Protein AF-A0AAJ2UKD0-F1 (afdb_monomer)

Structure (mmCIF, N/CA/C/O backbone):
data_AF-A0AAJ2UKD0-F1
#
_entry.id   AF-A0AAJ2UKD0-F1
#
loop_
_atom_site.group_PDB
_atom_site.id
_atom_site.type_symbol
_atom_site.label_atom_id
_atom_site.label_alt_id
_atom_site.label_comp_id
_atom_site.label_asym_id
_atom_site.label_entity_id
_atom_site.label_seq_id
_atom_site.pdbx_PDB_ins_code
_atom_site.Cartn_x
_atom_site.Cartn_y
_atom_site.Cartn_z
_atom_site.occupancy
_atom_site.B_iso_or_equiv
_atom_site.auth_seq_id
_atom_site.auth_comp_id
_atom_site.auth_asym_id
_atom_site.auth_atom_id
_atom_site.pdbx_PDB_model_num
ATOM 1 N N . MET A 1 1 ? 6.454 22.906 15.363 1.00 78.38 1 MET A N 1
ATOM 2 C CA . MET A 1 1 ? 5.521 21.773 15.190 1.00 78.38 1 MET A CA 1
ATOM 3 C C . MET A 1 1 ? 6.065 20.616 16.005 1.00 78.38 1 MET A C 1
ATOM 5 O O . MET A 1 1 ? 7.242 20.314 15.854 1.00 78.38 1 MET A O 1
ATOM 9 N N . SER A 1 2 ? 5.272 20.046 16.910 1.00 93.75 2 SER A N 1
ATOM 10 C CA . SER A 1 2 ? 5.617 18.805 17.612 1.00 93.75 2 SER A CA 1
ATOM 11 C C . SER A 1 2 ? 5.160 17.598 16.782 1.00 93.75 2 SER A C 1
ATOM 13 O O . SER A 1 2 ? 4.136 17.707 16.104 1.00 93.75 2 SER A O 1
ATOM 15 N N . PRO A 1 3 ? 5.885 16.466 16.803 1.00 95.56 3 PRO A N 1
ATOM 16 C CA . PRO A 1 3 ? 5.429 15.234 16.164 1.00 95.56 3 PRO A CA 1
ATOM 17 C C . PRO A 1 3 ? 4.088 14.756 16.739 1.00 95.56 3 PRO A C 1
ATOM 19 O O . PRO A 1 3 ? 3.854 14.891 17.940 1.00 95.56 3 PRO A O 1
ATOM 22 N N . HIS A 1 4 ? 3.243 14.172 15.887 1.00 95.06 4 HIS A N 1
ATOM 23 C CA . HIS A 1 4 ? 1.986 13.511 16.257 1.00 95.06 4 HIS A CA 1
ATOM 24 C C . HIS A 1 4 ? 2.033 12.063 15.768 1.00 95.06 4 HIS A C 1
ATOM 26 O O . HIS A 1 4 ? 2.317 11.825 14.593 1.00 95.06 4 HIS A O 1
ATOM 32 N N . VAL A 1 5 ? 1.826 11.102 16.669 1.00 96.31 5 VAL A N 1
ATOM 33 C CA . VAL A 1 5 ? 1.862 9.672 16.333 1.00 96.31 5 VAL A CA 1
ATOM 34 C C . VAL A 1 5 ? 0.479 9.256 15.849 1.00 96.31 5 VAL A C 1
ATOM 36 O O . VAL A 1 5 ? -0.495 9.432 16.570 1.00 96.31 5 VAL A O 1
ATOM 39 N N . LEU A 1 6 ? 0.410 8.695 14.642 1.00 97.19 6 LEU A N 1
ATOM 40 C CA . LEU A 1 6 ? -0.840 8.220 14.051 1.00 97.19 6 LEU A CA 1
ATOM 41 C C . LEU A 1 6 ? -1.170 6.784 14.495 1.00 97.19 6 LEU A C 1
ATOM 43 O O . LEU A 1 6 ? -0.247 6.009 14.776 1.00 97.19 6 LEU A O 1
ATOM 47 N N . PRO A 1 7 ? -2.459 6.395 14.494 1.00 97.50 7 PRO A N 1
ATOM 48 C CA . PRO A 1 7 ? -2.865 5.004 14.654 1.00 97.50 7 PRO A CA 1
ATOM 49 C C . PRO A 1 7 ? -2.208 4.082 13.621 1.00 97.50 7 PRO A C 1
ATOM 51 O O . PRO A 1 7 ? -1.981 4.455 12.471 1.00 97.50 7 PRO A O 1
ATOM 54 N N . VAL A 1 8 ? -1.919 2.844 14.025 1.00 97.12 8 VAL A N 1
ATOM 55 C CA . VAL A 1 8 ? -1.313 1.829 13.143 1.00 97.12 8 VAL A CA 1
ATOM 56 C C . VAL A 1 8 ? -2.337 0.856 12.561 1.00 97.12 8 VAL A C 1
ATOM 58 O O . VAL A 1 8 ? -1.983 0.061 11.694 1.00 97.12 8 VAL A O 1
ATOM 61 N N . ASN A 1 9 ? -3.592 0.920 13.002 1.00 98.06 9 ASN A N 1
ATOM 62 C CA . ASN A 1 9 ? -4.713 0.144 12.479 1.00 98.06 9 ASN A CA 1
ATOM 63 C C . ASN A 1 9 ? -5.703 1.087 11.793 1.00 98.06 9 ASN A C 1
ATOM 65 O O . ASN A 1 9 ? -5.858 2.236 12.198 1.00 98.06 9 ASN A O 1
ATOM 69 N N . GLY A 1 10 ? -6.387 0.588 10.771 1.00 98.00 10 GLY A N 1
ATOM 70 C CA . GLY A 1 10 ? -7.383 1.354 10.038 1.00 98.00 10 GLY A CA 1
ATOM 71 C C . GLY A 1 10 ? -8.257 0.480 9.158 1.00 98.00 10 GLY A C 1
ATOM 72 O O . GLY A 1 10 ? -8.262 -0.752 9.257 1.00 98.00 10 GLY A O 1
ATOM 73 N N . ARG A 1 11 ? -9.007 1.121 8.264 1.00 98.75 11 ARG A N 1
ATOM 74 C CA . ARG A 1 11 ? -9.872 0.436 7.295 1.00 98.75 11 ARG A CA 1
ATOM 75 C C . ARG A 1 11 ? -9.615 0.934 5.886 1.00 98.75 11 ARG A C 1
ATOM 77 O O . ARG A 1 11 ? -9.442 2.126 5.668 1.00 98.75 11 ARG A O 1
ATOM 84 N N . VAL A 1 12 ? -9.641 0.034 4.906 1.00 98.75 12 VAL A N 1
ATOM 85 C CA . VAL A 1 12 ? -9.583 0.431 3.490 1.00 98.75 12 VAL A CA 1
ATOM 86 C C . VAL A 1 12 ? -10.805 1.294 3.162 1.00 98.75 12 VAL A C 1
ATOM 88 O O . VAL A 1 12 ? -11.927 0.796 3.161 1.00 98.75 12 VAL A O 1
ATOM 91 N N . TRP A 1 13 ? -10.597 2.573 2.867 1.00 98.81 13 TRP A N 1
ATOM 92 C CA . TRP A 1 13 ? -11.648 3.517 2.486 1.00 98.81 13 TRP A CA 1
ATOM 93 C C . TRP A 1 13 ? -11.986 3.406 0.994 1.00 98.81 13 TRP A C 1
ATOM 95 O O . TRP A 1 13 ? -13.147 3.295 0.609 1.00 98.81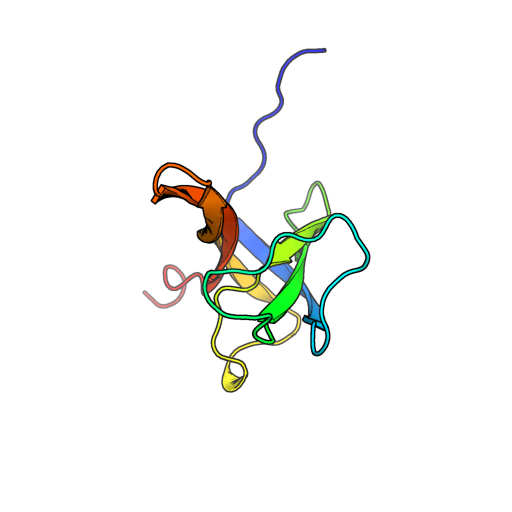 13 TRP A O 1
ATOM 105 N N . SER A 1 14 ? -10.959 3.357 0.145 1.00 98.81 14 SER A N 1
ATOM 106 C CA . SER A 1 14 ? -11.069 3.075 -1.291 1.00 98.81 14 SER A CA 1
ATOM 107 C C . SER A 1 14 ? -9.756 2.489 -1.802 1.00 98.81 14 SER A C 1
ATOM 109 O O . SER A 1 14 ? -8.725 2.594 -1.136 1.00 98.81 14 SER A O 1
ATOM 111 N N . TRP A 1 15 ? -9.776 1.848 -2.968 1.00 98.69 15 TRP A N 1
A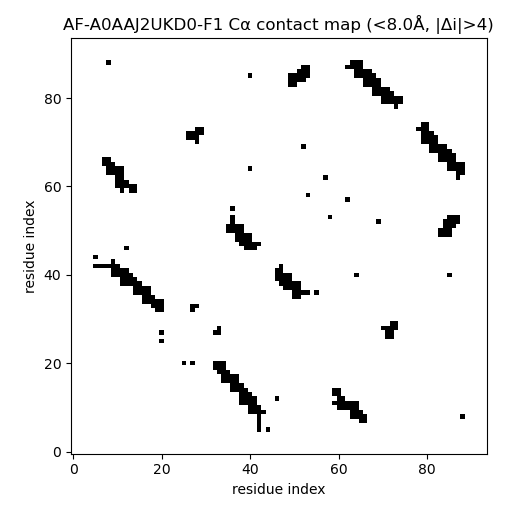TOM 112 C CA . TRP A 1 15 ? -8.595 1.211 -3.540 1.00 98.69 15 TRP A CA 1
ATOM 113 C C . TRP A 1 15 ? -8.659 1.125 -5.063 1.00 98.69 15 TRP A C 1
ATOM 115 O O . TRP A 1 15 ? -9.726 1.190 -5.673 1.00 98.69 15 TRP A O 1
ATOM 125 N N . THR A 1 16 ? -7.492 0.949 -5.673 1.00 98.25 16 THR A N 1
ATOM 126 C CA . THR A 1 16 ? -7.337 0.677 -7.100 1.00 98.25 16 THR A CA 1
ATOM 127 C C . THR A 1 16 ? -6.119 -0.214 -7.356 1.00 98.25 16 THR A C 1
ATOM 129 O O . THR A 1 16 ? -5.340 -0.531 -6.452 1.00 98.25 16 THR A O 1
ATOM 132 N N . LEU A 1 17 ? -5.958 -0.638 -8.606 1.00 97.56 17 LEU A N 1
ATOM 133 C CA . LEU A 1 17 ? -4.762 -1.302 -9.104 1.00 97.56 17 LEU A CA 1
ATOM 134 C C . LEU A 1 17 ? -3.916 -0.283 -9.875 1.00 97.56 17 LEU A C 1
ATOM 136 O O . LEU A 1 17 ? -4.349 0.230 -10.907 1.00 97.56 17 LEU A O 1
ATOM 140 N N . GLN A 1 18 ? -2.685 -0.043 -9.429 1.00 96.38 18 GLN A N 1
ATOM 141 C CA . GLN A 1 18 ? -1.686 0.654 -10.233 1.00 96.38 18 GLN A CA 1
ATOM 142 C C . GLN A 1 18 ? -1.200 -0.310 -11.323 1.00 96.38 18 GLN A C 1
ATOM 144 O O . GLN A 1 18 ? -0.238 -1.044 -11.126 1.00 96.38 18 GLN A O 1
ATOM 149 N N . ALA A 1 19 ? -1.918 -0.365 -12.446 1.00 95.81 19 ALA A N 1
ATOM 150 C CA . ALA A 1 19 ? -1.666 -1.328 -13.524 1.00 95.81 19 ALA A CA 1
ATOM 151 C C . ALA A 1 19 ? -0.506 -0.937 -14.459 1.00 95.81 19 ALA A C 1
ATOM 153 O O . ALA A 1 19 ? -0.040 -1.756 -15.248 1.00 95.81 19 ALA A O 1
ATOM 154 N N . PHE A 1 20 ? -0.068 0.317 -14.392 1.00 93.94 20 PHE A N 1
ATOM 155 C CA . PHE A 1 20 ? 0.995 0.890 -15.213 1.00 93.94 20 PHE A CA 1
ATOM 156 C C . PHE A 1 20 ? 1.970 1.671 -14.325 1.00 93.94 20 PHE A C 1
ATOM 158 O O . PHE A 1 20 ? 1.572 2.125 -13.250 1.00 93.94 20 PHE A O 1
ATOM 165 N N . PRO A 1 21 ? 3.236 1.859 -14.731 1.00 91.69 21 PRO A N 1
ATOM 166 C CA . PRO A 1 21 ? 4.204 2.587 -13.921 1.00 91.69 21 PRO A CA 1
ATOM 167 C C . PRO A 1 21 ? 3.734 4.020 -13.628 1.00 91.69 21 PRO A C 1
ATOM 169 O O . PRO A 1 21 ? 3.220 4.691 -14.529 1.00 91.69 21 PRO A O 1
ATOM 172 N N . PRO A 1 22 ? 3.928 4.519 -12.393 1.00 91.31 22 PRO A N 1
ATOM 173 C CA . PRO A 1 22 ? 3.780 5.934 -12.104 1.00 91.31 22 PRO A CA 1
ATOM 174 C C . PRO A 1 22 ? 4.663 6.799 -13.008 1.00 91.31 22 PRO A C 1
ATOM 176 O O . PRO A 1 22 ? 5.655 6.353 -13.589 1.00 91.31 22 PRO A O 1
ATOM 179 N N . LYS A 1 23 ? 4.291 8.073 -13.099 1.00 90.69 23 LYS A N 1
ATOM 180 C CA . LYS A 1 23 ? 5.037 9.073 -13.863 1.00 90.69 23 LYS A CA 1
ATOM 181 C C . LYS A 1 23 ? 6.445 9.239 -13.263 1.00 90.69 23 LYS A C 1
ATOM 183 O O . LYS A 1 23 ? 6.589 9.116 -12.045 1.00 90.69 23 LYS A O 1
ATOM 188 N N . PRO A 1 24 ? 7.464 9.577 -14.069 1.00 88.12 24 PRO A N 1
ATOM 189 C CA . PRO A 1 24 ? 8.769 9.956 -13.544 1.00 88.12 24 PRO A CA 1
ATOM 190 C C . PRO A 1 24 ? 8.673 11.098 -12.511 1.00 88.12 24 PRO A C 1
ATOM 192 O O . PRO A 1 24 ? 7.876 12.017 -12.720 1.00 88.12 24 PRO A O 1
ATOM 195 N N . PRO A 1 25 ? 9.481 11.082 -11.433 1.00 87.19 25 PRO A N 1
ATOM 196 C CA . PRO A 1 25 ? 10.517 10.095 -11.119 1.00 87.19 25 PRO A CA 1
ATOM 197 C C . PRO A 1 25 ? 9.963 8.873 -10.355 1.00 87.19 25 PRO A C 1
ATOM 199 O O . PRO A 1 25 ? 9.781 8.906 -9.142 1.00 87.19 25 PRO A O 1
ATOM 202 N N . TYR A 1 26 ? 9.755 7.757 -11.059 1.00 86.25 26 TYR A N 1
ATOM 203 C CA . TYR A 1 26 ? 9.397 6.464 -10.476 1.00 86.25 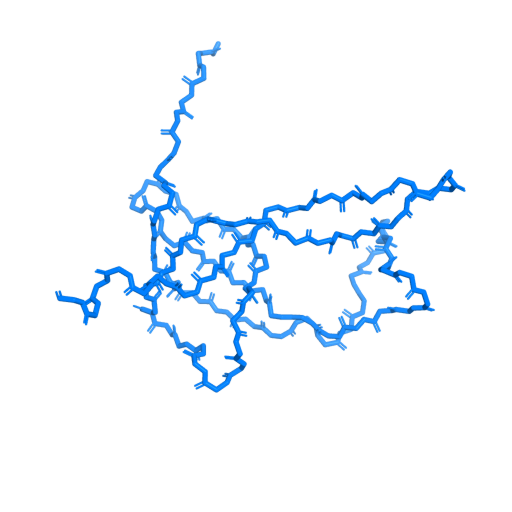26 TYR A CA 1
ATOM 204 C C . TYR A 1 26 ? 10.586 5.517 -10.590 1.00 86.25 26 TYR A C 1
ATOM 206 O O . TYR A 1 26 ? 11.072 5.264 -11.692 1.00 86.25 26 TYR A O 1
ATOM 214 N N . ARG A 1 27 ? 11.031 4.975 -9.455 1.00 89.25 27 ARG A N 1
ATOM 215 C CA . ARG A 1 27 ? 12.010 3.888 -9.418 1.00 89.25 27 ARG A CA 1
ATOM 216 C C . ARG A 1 27 ? 11.263 2.557 -9.363 1.00 89.25 27 ARG A C 1
ATOM 218 O O . ARG A 1 27 ? 10.608 2.288 -8.352 1.00 89.25 27 ARG A O 1
ATOM 225 N N . PRO A 1 28 ? 11.292 1.744 -10.433 1.00 84.12 28 PRO A N 1
ATOM 226 C CA . PRO A 1 28 ? 10.691 0.426 -10.379 1.00 84.12 28 PRO A CA 1
ATOM 227 C C . PRO A 1 28 ? 11.479 -0.472 -9.413 1.00 84.12 28 PRO A C 1
ATOM 229 O O . PRO A 1 28 ? 12.691 -0.306 -9.264 1.00 84.12 28 PRO A O 1
ATOM 232 N N . PRO A 1 29 ? 10.821 -1.466 -8.796 1.00 80.00 29 PRO A N 1
ATOM 233 C CA . PRO A 1 29 ? 11.523 -2.596 -8.207 1.00 80.00 29 PRO A CA 1
ATOM 234 C C . PRO A 1 29 ? 12.424 -3.272 -9.251 1.00 80.00 29 PRO A C 1
ATOM 236 O O . PRO A 1 29 ? 12.185 -3.153 -10.457 1.00 80.00 29 PRO A O 1
ATOM 239 N N . THR A 1 30 ? 13.427 -4.021 -8.795 1.00 76.31 30 THR A N 1
ATOM 240 C CA . THR A 1 30 ? 14.409 -4.694 -9.656 1.00 76.31 30 THR A CA 1
ATOM 241 C C . THR A 1 30 ? 13.743 -5.428 -10.830 1.00 76.31 30 THR A C 1
ATOM 243 O O . THR A 1 30 ? 12.861 -6.270 -10.642 1.00 76.31 30 THR A O 1
ATOM 246 N N . GLY A 1 31 ? 14.169 -5.105 -12.055 1.00 73.38 31 GLY A N 1
ATOM 247 C CA . GLY A 1 31 ? 13.701 -5.726 -13.297 1.00 73.38 31 GLY A CA 1
ATOM 248 C C . GLY A 1 31 ? 12.698 -4.885 -14.093 1.00 73.38 31 GLY A C 1
ATOM 249 O O . GLY A 1 31 ? 12.986 -4.554 -15.238 1.00 73.38 31 GLY A O 1
ATOM 250 N N . ALA A 1 32 ? 11.529 -4.554 -13.528 1.00 83.00 32 ALA A N 1
ATOM 251 C CA . ALA A 1 32 ? 10.479 -3.771 -14.198 1.00 83.00 32 ALA A CA 1
ATOM 252 C C . ALA A 1 32 ? 9.327 -3.403 -13.243 1.00 83.00 32 ALA A C 1
ATOM 254 O O . ALA A 1 32 ? 9.194 -3.957 -12.149 1.00 83.00 32 ALA A O 1
ATOM 255 N N . HIS A 1 33 ? 8.430 -2.520 -13.695 1.00 89.19 33 HIS A N 1
ATOM 256 C CA . HIS A 1 33 ? 7.155 -2.283 -13.019 1.00 89.19 33 HIS A CA 1
ATOM 257 C C . HIS A 1 33 ? 6.339 -3.579 -12.904 1.00 89.19 33 HIS A C 1
ATOM 259 O O . HIS A 1 33 ? 6.156 -4.306 -13.880 1.00 89.19 33 HIS A O 1
ATOM 265 N N . ARG A 1 34 ? 5.805 -3.828 -11.709 1.00 90.56 34 ARG A N 1
ATOM 266 C CA . ARG A 1 34 ? 4.815 -4.873 -11.443 1.00 90.56 34 ARG A CA 1
ATOM 267 C C . ARG A 1 34 ? 3.558 -4.203 -10.898 1.00 90.56 34 ARG A C 1
ATOM 269 O O . ARG A 1 34 ? 3.711 -3.377 -9.996 1.00 90.56 34 ARG A O 1
ATOM 276 N N . PRO A 1 35 ? 2.355 -4.547 -11.387 1.00 94.06 35 PRO A N 1
ATOM 277 C CA . PRO A 1 35 ? 1.130 -3.993 -10.840 1.00 94.06 35 PRO A CA 1
ATOM 278 C C . PRO A 1 35 ? 1.017 -4.240 -9.337 1.00 94.06 35 PRO A C 1
ATOM 280 O O . PRO A 1 35 ? 1.320 -5.330 -8.852 1.00 94.06 35 PRO A O 1
ATOM 283 N N . TYR A 1 36 ? 0.565 -3.230 -8.605 1.00 95.31 36 TYR A N 1
ATOM 284 C CA . TYR A 1 36 ? 0.337 -3.318 -7.167 1.00 95.31 36 TYR A CA 1
ATOM 285 C C . TYR A 1 36 ? -0.951 -2.599 -6.789 1.00 95.31 36 TYR A C 1
ATOM 287 O O . TYR A 1 36 ? -1.377 -1.650 -7.450 1.00 95.31 36 TYR A O 1
ATOM 295 N N . HIS A 1 37 ? -1.579 -3.054 -5.712 1.00 98.19 37 HIS A N 1
ATOM 296 C CA . HIS A 1 37 ? -2.751 -2.387 -5.170 1.00 98.19 37 HIS A CA 1
ATOM 297 C C . HIS A 1 37 ? -2.319 -1.184 -4.339 1.00 98.19 37 HIS A C 1
ATOM 299 O O . HIS A 1 37 ? -1.376 -1.261 -3.545 1.00 98.19 37 HIS A O 1
ATOM 305 N N . VAL A 1 38 ? -3.029 -0.081 -4.520 1.00 98.06 38 VAL A N 1
ATOM 306 C CA . VAL A 1 38 ? -2.904 1.132 -3.717 1.00 98.06 38 VAL A CA 1
ATOM 307 C C . VAL A 1 38 ? -4.285 1.467 -3.176 1.00 98.06 38 VAL A C 1
ATOM 309 O O . VAL A 1 38 ? -5.294 1.225 -3.842 1.00 98.06 38 VAL A O 1
ATOM 312 N N . GLY A 1 39 ? -4.346 1.976 -1.956 1.00 98.38 39 GLY A N 1
ATOM 313 C CA . GLY A 1 39 ? -5.601 2.371 -1.347 1.00 98.38 39 GLY A CA 1
ATOM 314 C C . GLY A 1 39 ? -5.430 3.511 -0.370 1.00 98.38 39 GLY A C 1
ATOM 315 O O . GLY A 1 39 ? -4.338 3.754 0.137 1.00 98.38 39 GLY A O 1
ATOM 316 N N . TYR A 1 40 ? -6.542 4.184 -0.115 1.00 98.81 40 TYR A N 1
ATOM 317 C CA . TYR A 1 40 ? -6.677 5.104 1.000 1.00 98.81 40 TYR A CA 1
ATOM 318 C C . TYR A 1 40 ? -7.112 4.295 2.216 1.00 98.81 40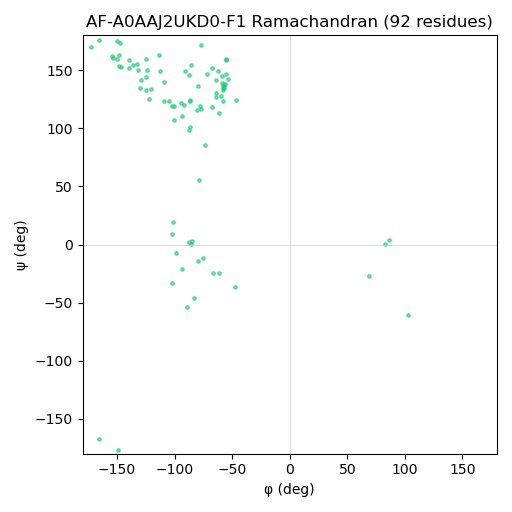 TYR A C 1
ATOM 320 O O . TYR A 1 40 ? -8.122 3.590 2.155 1.00 98.81 40 TYR A O 1
ATOM 328 N N . VAL A 1 41 ? -6.347 4.372 3.299 1.00 98.81 41 VAL A N 1
ATOM 329 C CA . VAL A 1 41 ? -6.676 3.761 4.587 1.00 98.81 41 VAL A CA 1
ATOM 330 C C . VAL A 1 41 ? -7.123 4.855 5.538 1.00 98.81 41 VAL A C 1
ATOM 332 O O . VAL A 1 41 ? -6.398 5.823 5.754 1.00 98.81 41 VAL A O 1
ATOM 335 N N . ASP A 1 42 ? -8.323 4.693 6.075 1.00 98.69 42 ASP A N 1
ATOM 336 C CA . ASP A 1 42 ? -8.878 5.552 7.108 1.00 98.69 42 ASP A CA 1
ATOM 337 C C . ASP A 1 42 ? -8.320 5.145 8.472 1.00 98.69 42 ASP A C 1
ATOM 339 O O . ASP A 1 42 ? -8.539 4.013 8.918 1.00 98.69 42 ASP A O 1
ATOM 343 N N . LEU A 1 43 ? -7.561 6.058 9.082 1.00 98.19 43 LEU A N 1
ATOM 344 C CA . LEU A 1 43 ? -7.011 5.955 10.437 1.00 98.19 43 LEU A CA 1
ATOM 345 C C . LEU A 1 43 ? -7.829 6.779 11.448 1.00 98.19 43 LEU A C 1
ATOM 347 O O . LEU A 1 43 ? -7.297 7.155 12.486 1.00 98.19 43 LEU A O 1
ATOM 351 N N . GLU A 1 44 ? -9.077 7.127 11.118 1.00 97.62 44 GLU A N 1
ATOM 352 C CA . GLU A 1 44 ? -10.017 7.969 11.882 1.00 97.62 44 GLU A CA 1
ATOM 353 C C . GLU A 1 44 ? -9.632 9.456 11.974 1.00 97.62 44 GLU A C 1
ATOM 355 O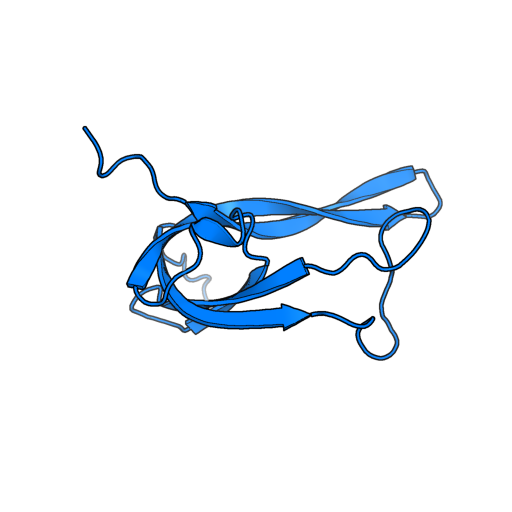 O . GLU A 1 44 ? -10.500 10.322 12.067 1.00 97.62 44 GLU A O 1
ATOM 360 N N . GLU A 1 45 ? -8.341 9.773 11.892 1.00 95.94 45 GLU A N 1
ATOM 361 C CA . GLU A 1 45 ? -7.826 11.146 11.904 1.00 95.94 45 GLU A CA 1
ATOM 362 C C . GLU A 1 45 ? -7.434 11.641 10.503 1.00 95.94 45 GLU A C 1
ATOM 364 O O . GLU A 1 45 ? -7.557 12.828 10.195 1.00 95.94 45 GLU A O 1
ATOM 369 N N . VAL A 1 46 ? -6.950 10.735 9.645 1.00 98.00 46 VAL A N 1
ATOM 370 C CA . VAL A 1 46 ? -6.473 11.022 8.284 1.00 98.00 46 VAL A CA 1
ATOM 371 C C . VAL A 1 46 ? -6.726 9.841 7.345 1.00 98.00 46 VAL A C 1
ATOM 373 O O . VAL A 1 46 ? -6.723 8.684 7.767 1.00 98.00 46 VAL A O 1
ATOM 376 N N . LEU A 1 47 ? -6.862 10.133 6.048 1.00 98.56 47 LEU A N 1
ATOM 377 C CA . LEU A 1 47 ? -6.777 9.126 4.990 1.00 98.56 47 LEU A CA 1
ATOM 378 C C . LEU A 1 47 ? -5.334 9.037 4.485 1.00 98.56 47 LEU A C 1
ATOM 380 O O . LEU A 1 47 ? -4.798 10.014 3.961 1.00 98.56 47 LEU A O 1
ATOM 384 N N . VAL A 1 48 ? -4.716 7.863 4.601 1.00 98.50 48 VAL A N 1
ATOM 385 C CA . VAL A 1 48 ? -3.351 7.613 4.115 1.00 98.50 48 VAL A CA 1
ATOM 386 C C . VAL A 1 48 ? -3.402 6.849 2.798 1.00 98.50 48 VAL A C 1
ATOM 388 O O . VAL A 1 48 ? -3.893 5.723 2.758 1.00 98.50 48 VAL A O 1
ATOM 391 N N . GLU A 1 49 ? -2.867 7.430 1.724 1.00 98.25 49 GLU A N 1
ATOM 392 C CA . GLU A 1 49 ? -2.637 6.708 0.468 1.00 98.25 49 GLU A CA 1
ATOM 393 C C . GLU A 1 49 ? -1.392 5.826 0.591 1.00 98.25 49 GLU A C 1
ATOM 395 O O . GLU A 1 49 ? -0.282 6.322 0.788 1.00 98.25 49 GLU A O 1
ATOM 400 N N . ALA A 1 50 ? -1.563 4.512 0.486 1.00 98.06 50 ALA A N 1
ATOM 401 C CA . ALA A 1 50 ? -0.494 3.547 0.705 1.00 98.06 50 ALA A CA 1
ATOM 402 C C . ALA A 1 50 ? -0.659 2.302 -0.169 1.00 98.06 50 ALA A C 1
ATOM 404 O O . ALA A 1 50 ? -1.747 1.990 -0.663 1.00 98.06 50 ALA A O 1
ATOM 405 N N . ARG A 1 51 ? 0.421 1.527 -0.318 1.00 97.75 51 ARG A N 1
ATOM 406 C CA . ARG A 1 51 ? 0.322 0.182 -0.898 1.00 97.75 51 ARG A CA 1
ATOM 407 C C . ARG A 1 51 ? -0.528 -0.722 -0.003 1.00 97.75 51 ARG A C 1
ATOM 409 O O . ARG A 1 51 ? -0.398 -0.695 1.219 1.00 97.75 51 ARG A O 1
ATOM 416 N N . LEU A 1 52 ? -1.332 -1.579 -0.626 1.00 98.62 52 LEU A N 1
ATOM 417 C CA . LEU A 1 52 ? -2.040 -2.657 0.061 1.00 98.62 52 LEU A CA 1
ATOM 418 C C . LEU A 1 52 ? -1.285 -3.971 -0.165 1.00 98.62 52 LEU A C 1
ATOM 420 O O . LEU A 1 52 ? -1.318 -4.544 -1.256 1.00 98.62 52 LEU A O 1
ATOM 424 N N . ALA A 1 53 ? -0.614 -4.458 0.878 1.00 97.81 53 ALA A N 1
ATOM 425 C CA . ALA A 1 53 ? 0.024 -5.771 0.943 1.00 97.81 53 ALA A CA 1
ATOM 426 C C . ALA A 1 53 ? -1.031 -6.856 1.227 1.00 97.81 53 ALA A C 1
ATOM 428 O O . ALA A 1 53 ? -0.969 -7.591 2.210 1.00 97.81 53 ALA A O 1
ATOM 429 N N . VAL A 1 54 ? -2.052 -6.896 0.374 1.00 97.44 54 VAL A N 1
ATOM 430 C CA . VAL A 1 54 ? -3.258 -7.707 0.534 1.00 97.44 54 VAL A CA 1
ATOM 431 C C . VAL A 1 54 ? -3.506 -8.472 -0.769 1.00 97.44 54 VAL A C 1
ATOM 433 O O . VAL A 1 54 ? -3.423 -7.873 -1.851 1.00 97.44 54 VAL A O 1
ATOM 436 N N . PRO A 1 55 ? -3.830 -9.776 -0.720 1.00 96.19 55 PRO A N 1
ATOM 437 C CA . PRO A 1 55 ? -4.259 -10.508 -1.905 1.00 96.19 55 PRO A CA 1
ATOM 438 C C . PRO A 1 55 ? -5.499 -9.863 -2.526 1.00 96.19 55 PRO A C 1
ATOM 440 O O . PRO A 1 55 ? -6.466 -9.564 -1.832 1.00 96.19 55 PRO A O 1
ATOM 443 N N . ARG A 1 56 ? -5.517 -9.691 -3.854 1.00 96.38 56 ARG A N 1
ATOM 444 C CA . ARG A 1 56 ? -6.631 -9.058 -4.590 1.00 96.38 56 ARG A CA 1
ATOM 445 C C . ARG A 1 56 ? -8.017 -9.591 -4.197 1.00 96.38 56 ARG A C 1
ATOM 447 O O . ARG A 1 56 ? -8.979 -8.827 -4.212 1.00 96.38 56 ARG A O 1
ATOM 454 N N . ALA A 1 57 ? -8.128 -10.887 -3.909 1.00 97.69 57 ALA A N 1
ATOM 455 C CA . ALA A 1 57 ? -9.383 -11.538 -3.532 1.00 97.69 57 ALA A CA 1
ATOM 456 C C . ALA A 1 57 ? -9.935 -11.065 -2.173 1.00 97.69 57 ALA A C 1
ATOM 458 O O . ALA A 1 57 ? -11.139 -11.130 -1.955 1.00 97.69 57 ALA A O 1
ATOM 459 N N . GLU A 1 58 ? -9.073 -10.565 -1.287 1.00 97.56 58 GLU A N 1
ATOM 460 C CA . GLU A 1 58 ? -9.433 -10.088 0.052 1.00 97.56 58 GLU A CA 1
ATOM 461 C C . GLU A 1 58 ? -9.706 -8.576 0.084 1.00 97.56 58 GLU A C 1
ATOM 463 O O . GLU A 1 58 ? -10.385 -8.092 0.991 1.00 97.56 58 GLU A O 1
ATOM 468 N N . ILE A 1 59 ? -9.203 -7.812 -0.898 1.00 98.12 59 ILE A N 1
ATOM 469 C CA . ILE A 1 59 ? -9.350 -6.352 -0.908 1.00 98.12 59 ILE A CA 1
ATOM 470 C C . ILE A 1 59 ? -10.815 -5.966 -1.116 1.00 98.12 59 ILE A C 1
ATOM 472 O O . ILE A 1 59 ? -11.414 -6.214 -2.164 1.00 98.12 59 ILE A O 1
ATOM 476 N N . ARG A 1 60 ? -11.364 -5.275 -0.120 1.00 98.44 60 ARG A N 1
ATOM 477 C CA . ARG A 1 60 ? -12.693 -4.666 -0.141 1.00 98.44 60 ARG A CA 1
ATOM 478 C C . ARG A 1 60 ? -12.689 -3.381 0.677 1.00 98.44 60 ARG A C 1
ATOM 480 O O . ARG A 1 60 ? -11.923 -3.256 1.631 1.00 98.44 60 ARG A O 1
ATOM 487 N N . ILE A 1 61 ? -13.580 -2.454 0.335 1.00 98.69 61 ILE A N 1
ATOM 488 C CA . ILE A 1 61 ? -13.852 -1.291 1.186 1.00 98.69 61 ILE A CA 1
ATOM 489 C C . ILE A 1 61 ? -14.317 -1.794 2.566 1.00 98.69 61 ILE A C 1
ATOM 491 O O . ILE A 1 61 ? -15.074 -2.763 2.672 1.00 98.69 61 ILE A O 1
ATOM 495 N N . GLY A 1 62 ? -13.796 -1.180 3.624 1.00 98.38 62 GLY A N 1
ATOM 496 C CA . GLY A 1 62 ? -14.021 -1.541 5.021 1.00 98.38 62 GLY A CA 1
ATOM 497 C C . GLY A 1 62 ? -13.150 -2.682 5.560 1.00 98.38 62 GLY A C 1
ATOM 498 O O . GLY A 1 62 ? -13.312 -3.032 6.733 1.00 98.38 62 GLY A O 1
ATOM 499 N N . LEU A 1 63 ? -12.253 -3.275 4.754 1.00 98.50 63 LEU A N 1
ATOM 500 C CA . LEU A 1 63 ? -11.306 -4.299 5.222 1.00 98.50 63 LEU A CA 1
ATOM 501 C C . LEU A 1 63 ? -10.432 -3.728 6.358 1.00 98.50 63 LEU A C 1
ATOM 503 O O . LEU A 1 63 ? -9.774 -2.711 6.121 1.00 98.50 63 LEU A O 1
ATOM 507 N N . PRO A 1 64 ? -10.404 -4.355 7.552 1.00 98.44 64 PRO A N 1
ATOM 508 C CA . PRO A 1 64 ? -9.464 -4.003 8.610 1.00 98.44 64 PRO A CA 1
ATOM 509 C C . PRO A 1 64 ? -8.031 -4.279 8.170 1.00 98.44 64 PRO A C 1
ATOM 511 O O . PRO A 1 64 ? -7.717 -5.363 7.670 1.00 98.44 64 PRO A O 1
ATOM 514 N N . VAL A 1 65 ? -7.164 -3.296 8.358 1.00 98.62 65 VAL A N 1
ATOM 515 C CA . VAL A 1 65 ? -5.759 -3.388 7.986 1.00 98.62 65 VAL A CA 1
ATOM 516 C C . VAL A 1 65 ? -4.868 -2.751 9.040 1.00 98.62 65 VAL A C 1
ATOM 518 O O . VAL A 1 65 ? -5.302 -1.898 9.811 1.00 98.62 65 VAL A O 1
ATOM 521 N N . ARG A 1 66 ? -3.600 -3.150 9.041 1.00 98.31 66 ARG A N 1
ATOM 522 C CA . ARG A 1 66 ? -2.567 -2.622 9.933 1.00 98.31 66 ARG A CA 1
ATOM 523 C C . ARG A 1 66 ? -1.304 -2.254 9.173 1.00 98.31 66 ARG A C 1
ATOM 525 O O . ARG A 1 66 ? -0.992 -2.875 8.151 1.00 98.31 66 ARG A O 1
ATOM 532 N N . LEU A 1 67 ? -0.591 -1.260 9.687 1.00 98.31 67 LEU A N 1
ATOM 533 C CA . LEU A 1 67 ? 0.665 -0.762 9.148 1.00 98.31 67 LEU A CA 1
ATOM 534 C C . LEU A 1 67 ? 1.694 -1.897 9.057 1.00 98.31 67 LEU A C 1
ATOM 536 O O . LEU A 1 67 ? 1.849 -2.716 9.964 1.00 98.31 67 LEU A O 1
ATOM 540 N N . THR A 1 68 ? 2.402 -1.924 7.938 1.00 98.31 68 THR A N 1
ATOM 541 C CA . THR A 1 68 ? 3.539 -2.798 7.662 1.00 98.31 68 THR A CA 1
ATOM 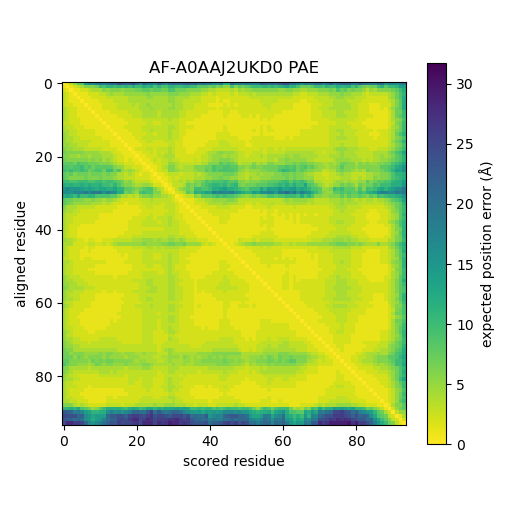542 C C . THR A 1 68 ? 4.503 -2.074 6.721 1.00 98.31 68 THR A C 1
ATOM 544 O O . THR A 1 68 ? 4.278 -0.918 6.344 1.00 98.31 68 THR A O 1
ATOM 547 N N . THR A 1 69 ? 5.573 -2.742 6.310 1.00 97.81 69 THR A N 1
ATOM 548 C CA . THR A 1 69 ? 6.502 -2.246 5.296 1.00 97.81 69 THR A CA 1
ATOM 549 C C . THR A 1 69 ? 6.639 -3.237 4.146 1.00 97.81 69 THR A C 1
ATOM 551 O O . THR A 1 69 ? 6.484 -4.445 4.314 1.00 97.81 69 THR A O 1
ATOM 554 N N . VAL A 1 70 ? 6.906 -2.718 2.948 1.00 96.00 70 VAL A N 1
ATOM 555 C CA . VAL A 1 70 ? 7.209 -3.520 1.753 1.00 96.00 70 VAL A CA 1
ATOM 556 C C . VAL A 1 70 ? 8.395 -2.921 0.998 1.00 96.00 70 VAL A C 1
ATOM 558 O O . VAL A 1 70 ? 8.585 -1.702 1.049 1.00 96.00 70 VAL A O 1
ATOM 561 N N . PRO A 1 71 ? 9.149 -3.726 0.231 1.00 94.00 71 PRO A N 1
ATOM 562 C CA . PRO A 1 71 ? 10.189 -3.205 -0.647 1.00 94.00 71 PRO A CA 1
ATOM 563 C C . PRO A 1 71 ? 9.618 -2.237 -1.693 1.00 94.00 71 PRO A C 1
ATOM 565 O O . PRO A 1 71 ? 8.657 -2.539 -2.416 1.00 94.00 71 PRO A O 1
ATOM 568 N N . ALA A 1 72 ? 10.212 -1.051 -1.780 1.00 91.62 72 ALA A N 1
ATOM 569 C CA . ALA A 1 72 ? 9.903 -0.048 -2.789 1.00 91.62 72 ALA A CA 1
ATOM 570 C C . ALA A 1 72 ? 10.774 -0.249 -4.034 1.00 91.62 72 ALA A C 1
ATOM 572 O O . ALA A 1 72 ? 10.232 -0.372 -5.134 1.00 91.62 72 ALA A O 1
ATOM 573 N N . TYR A 1 73 ? 12.094 -0.298 -3.839 1.00 91.44 73 TYR A N 1
ATOM 574 C CA . TYR A 1 73 ? 13.135 -0.502 -4.851 1.00 91.44 73 TYR A CA 1
ATOM 575 C C . TYR A 1 73 ? 14.471 -0.843 -4.157 1.00 91.44 73 TYR A C 1
ATOM 577 O O . TYR A 1 73 ? 14.547 -0.830 -2.929 1.00 91.44 73 TYR A O 1
ATOM 585 N N . HIS A 1 74 ? 15.506 -1.144 -4.942 1.00 91.75 74 HIS A N 1
ATOM 586 C CA . HIS A 1 74 ? 16.887 -1.243 -4.462 1.00 91.75 74 HIS A CA 1
ATOM 587 C C . HIS A 1 74 ? 17.691 -0.057 -5.003 1.00 91.75 74 HIS A C 1
ATOM 589 O O . HIS A 1 74 ? 17.472 0.333 -6.154 1.00 91.75 74 HIS A O 1
ATOM 595 N N . ASP A 1 75 ? 18.568 0.524 -4.187 1.00 90.94 75 ASP A N 1
ATOM 596 C CA . ASP A 1 75 ? 19.529 1.542 -4.630 1.00 90.94 75 ASP A CA 1
ATOM 597 C C . ASP A 1 75 ? 20.716 0.904 -5.382 1.00 90.94 7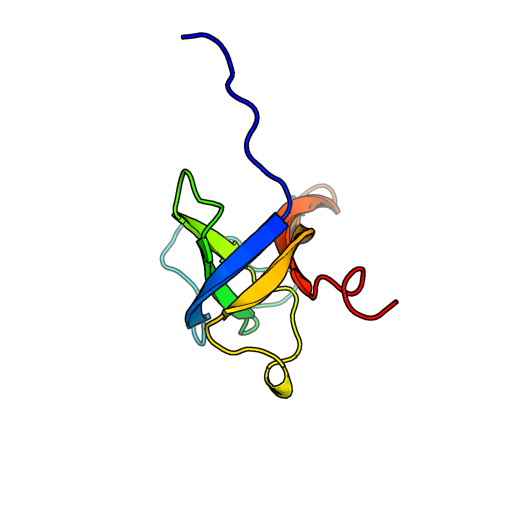5 ASP A C 1
ATOM 599 O O . ASP A 1 75 ? 20.854 -0.322 -5.442 1.00 90.94 75 ASP A O 1
ATOM 603 N N . ASP A 1 76 ? 21.571 1.739 -5.981 1.00 89.38 76 ASP A N 1
ATOM 604 C CA . ASP A 1 76 ? 22.693 1.308 -6.835 1.00 89.38 76 ASP A CA 1
ATOM 605 C C . ASP A 1 76 ? 23.728 0.438 -6.097 1.00 89.38 76 ASP A C 1
ATOM 607 O O . ASP A 1 76 ? 24.427 -0.362 -6.718 1.00 89.38 76 ASP A O 1
ATOM 611 N N . ASP A 1 77 ? 23.818 0.569 -4.772 1.00 93.25 77 ASP A N 1
ATOM 612 C CA . ASP A 1 77 ? 24.688 -0.234 -3.907 1.00 93.25 77 ASP A CA 1
ATOM 613 C C . ASP A 1 77 ? 24.039 -1.547 -3.427 1.00 93.25 77 ASP A C 1
ATOM 615 O O . ASP A 1 77 ? 24.656 -2.313 -2.685 1.00 93.25 77 ASP A O 1
ATOM 619 N N . GLY A 1 78 ? 22.809 -1.832 -3.867 1.00 90.31 78 GLY A N 1
ATOM 620 C CA . GLY A 1 78 ? 22.043 -3.012 -3.477 1.00 90.31 78 GLY A CA 1
ATOM 621 C C . GLY A 1 78 ? 21.239 -2.853 -2.184 1.00 90.31 78 GLY A C 1
ATOM 622 O O . GLY A 1 78 ? 20.604 -3.820 -1.764 1.00 90.31 78 GLY A O 1
ATOM 623 N N . THR A 1 79 ? 21.220 -1.671 -1.560 1.00 94.56 79 THR A N 1
ATOM 624 C CA . THR A 1 79 ? 20.403 -1.409 -0.365 1.00 94.56 79 THR A CA 1
ATOM 625 C C . THR A 1 79 ? 18.912 -1.522 -0.686 1.00 94.56 79 THR A C 1
ATOM 627 O O . THR A 1 79 ? 18.415 -0.866 -1.602 1.00 94.56 79 THR A O 1
ATOM 630 N N . GLU A 1 80 ? 18.172 -2.331 0.080 1.00 94.00 80 GLU A N 1
ATOM 631 C CA . GLU A 1 80 ? 16.713 -2.420 -0.039 1.00 94.00 80 GLU A CA 1
ATOM 632 C C . GLU A 1 80 ? 16.045 -1.219 0.641 1.00 94.00 80 GLU A C 1
ATOM 634 O O . GLU A 1 80 ? 16.152 -1.023 1.854 1.00 94.00 80 GLU A O 1
ATOM 639 N N . VAL A 1 81 ? 15.307 -0.428 -0.138 1.00 94.38 81 VAL A N 1
ATOM 640 C CA . VAL A 1 81 ? 14.521 0.687 0.387 1.00 94.38 81 VAL A CA 1
ATOM 641 C C . VAL A 1 81 ? 13.093 0.229 0.640 1.00 94.38 81 VAL A C 1
ATOM 643 O O . VAL A 1 81 ? 12.385 -0.193 -0.277 1.00 94.38 81 VAL A O 1
ATOM 646 N N . LEU A 1 82 ? 12.644 0.364 1.887 1.00 95.56 82 LEU A N 1
ATOM 647 C CA . LEU A 1 82 ? 11.282 0.044 2.303 1.00 95.56 82 LEU A CA 1
ATOM 648 C C . LEU A 1 82 ? 10.356 1.262 2.204 1.00 95.56 82 LEU A C 1
ATOM 650 O O . LEU A 1 82 ? 10.759 2.405 2.413 1.00 95.56 82 LEU A O 1
ATOM 654 N N . THR A 1 83 ? 9.079 1.005 1.937 1.00 95.19 83 THR A N 1
ATOM 655 C CA . THR A 1 83 ? 7.993 1.983 2.063 1.00 95.19 83 THR A CA 1
ATOM 656 C C . THR A 1 83 ? 6.894 1.438 2.968 1.00 95.19 83 THR A C 1
ATOM 658 O O . THR A 1 83 ? 6.802 0.225 3.180 1.00 95.19 83 THR A O 1
ATOM 661 N N . PHE A 1 84 ? 6.062 2.324 3.511 1.00 97.62 84 PHE A N 1
ATOM 662 C CA . PHE A 1 84 ? 4.908 1.921 4.303 1.00 97.62 84 PHE A CA 1
ATOM 663 C C . PHE A 1 84 ? 3.819 1.305 3.416 1.00 97.62 84 PHE A C 1
ATOM 665 O O . PHE A 1 84 ? 3.618 1.674 2.255 1.00 97.62 84 PHE A O 1
ATOM 672 N N . ALA A 1 85 ? 3.107 0.346 3.987 1.00 98.56 85 ALA A N 1
ATOM 673 C CA . ALA A 1 85 ? 1.982 -0.337 3.375 1.00 98.56 85 ALA A CA 1
ATOM 674 C C . ALA A 1 85 ? 1.002 -0.785 4.461 1.00 98.56 85 ALA A C 1
ATOM 676 O O . ALA A 1 85 ? 1.278 -0.671 5.654 1.00 98.56 85 ALA A O 1
ATOM 677 N N . PHE A 1 86 ? -0.126 -1.341 4.042 1.00 98.69 86 PHE A N 1
ATOM 678 C CA . PHE A 1 86 ? -1.103 -1.937 4.941 1.00 98.69 86 PHE A CA 1
ATOM 679 C C . PHE A 1 86 ? -1.388 -3.384 4.549 1.00 98.69 86 PHE A C 1
ATOM 681 O O . PHE A 1 86 ? -1.600 -3.685 3.374 1.00 98.69 86 PHE A O 1
ATOM 688 N N . GLN A 1 87 ? -1.382 -4.278 5.534 1.00 98.44 87 GLN A N 1
ATOM 689 C CA . GLN A 1 87 ? -1.716 -5.700 5.392 1.00 98.44 87 GLN A CA 1
ATOM 690 C C . GLN A 1 87 ? -3.007 -6.019 6.158 1.00 98.44 87 GLN A C 1
ATOM 692 O O . GLN A 1 87 ? -3.385 -5.222 7.020 1.00 98.44 87 GLN A O 1
ATOM 697 N N . PRO A 1 88 ? -3.678 -7.160 5.903 1.00 98.19 88 PRO A N 1
ATOM 698 C CA . PRO A 1 88 ? -4.885 -7.520 6.637 1.00 98.19 88 PRO A CA 1
ATOM 699 C C . PRO A 1 88 ? -4.611 -7.585 8.137 1.00 98.19 88 PRO A C 1
ATOM 701 O O . PRO A 1 88 ? -3.607 -8.158 8.572 1.00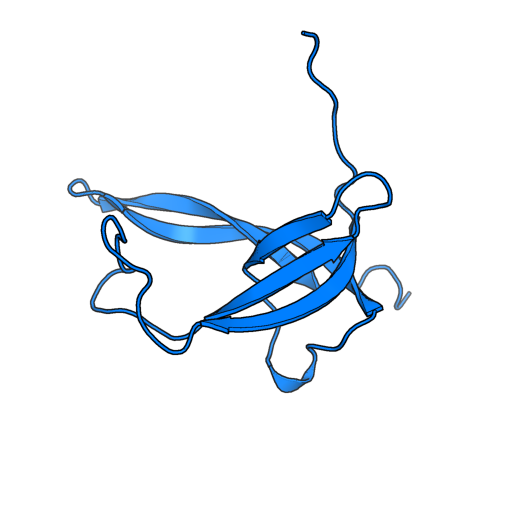 98.19 88 PRO A O 1
ATOM 704 N N . ASP A 1 89 ? -5.507 -6.999 8.922 1.00 95.94 89 ASP A N 1
ATOM 705 C CA . ASP A 1 89 ? -5.423 -7.074 10.371 1.00 95.94 89 ASP A CA 1
ATOM 706 C C . ASP A 1 89 ? -6.138 -8.332 10.873 1.00 95.94 89 ASP A C 1
ATOM 708 O O . ASP A 1 89 ? -7.364 -8.378 10.962 1.00 95.94 89 ASP A O 1
ATOM 712 N N . ARG A 1 90 ? -5.363 -9.389 11.139 1.00 83.38 90 ARG A N 1
ATOM 713 C CA . ARG A 1 90 ? -5.880 -10.707 11.553 1.00 83.38 90 ARG A CA 1
ATOM 714 C C . ARG A 1 90 ? -6.116 -10.832 13.060 1.00 83.38 90 ARG A C 1
ATOM 716 O O . ARG A 1 90 ? -6.539 -11.884 13.525 1.00 83.38 90 ARG A O 1
ATOM 723 N N . GLU A 1 91 ? -5.849 -9.787 13.841 1.00 66.69 91 GLU A N 1
ATOM 724 C CA . GLU A 1 91 ? -6.048 -9.826 15.297 1.00 66.69 91 GLU A CA 1
ATOM 725 C C . GLU A 1 91 ? -7.533 -9.737 15.707 1.00 66.69 91 GLU A C 1
ATOM 727 O O . GLU A 1 91 ? -7.862 -10.072 16.839 1.00 66.69 91 GLU A O 1
ATOM 732 N N . GLY A 1 92 ? -8.445 -9.407 14.781 1.00 52.19 92 GLY A N 1
ATOM 733 C CA . GLY A 1 92 ? -9.901 -9.435 15.002 1.00 52.19 92 GLY A CA 1
ATOM 734 C C . GLY A 1 92 ? -10.589 -10.794 14.787 1.00 52.19 92 GLY A C 1
ATOM 735 O O . GLY A 1 92 ? -11.812 -10.860 14.864 1.00 52.19 92 GLY A O 1
ATOM 736 N N . GLU A 1 93 ? -9.837 -11.857 14.477 1.00 48.22 93 GLU A N 1
ATOM 737 C CA . GLU A 1 93 ? -10.355 -13.220 14.240 1.00 48.22 93 GLU A CA 1
ATOM 738 C C . GLU A 1 93 ? -10.144 -14.175 15.436 1.00 48.22 93 GLU A C 1
ATOM 740 O O . GLU A 1 93 ? -10.367 -15.380 15.306 1.00 48.22 93 GLU A O 1
ATOM 745 N N . ARG A 1 94 ? -9.707 -13.663 16.596 1.00 39.09 94 ARG A N 1
ATOM 746 C CA . ARG A 1 94 ? -9.563 -14.431 17.845 1.00 39.09 94 ARG A CA 1
ATOM 747 C C . ARG A 1 94 ? -10.686 -14.170 18.835 1.00 39.09 94 ARG A C 1
ATOM 749 O O . ARG A 1 94 ? -11.059 -12.991 19.002 1.00 39.09 94 ARG A O 1
#

InterPro domains:
  IPR002878 ChsH2, C-terminal OB-fold domain [PF01796] (8-69)
  IPR012340 Nucleic acid-binding, OB-fold [SSF50249] (9-72)

Radius of gyration: 14.5 Å; Cα contacts (8 Å, |Δi|>4): 182; chains: 1; bounding box: 39×36×33 Å

Organism: NCBI:txid146819

Solvent-accessible surface area (backbone atoms only — not comparable to full-atom values): 5714 Å² total; per-residue (Å²): 137,80,91,78,89,74,69,58,51,33,25,31,67,44,72,50,72,45,78,62,76,69,70,84,94,60,72,5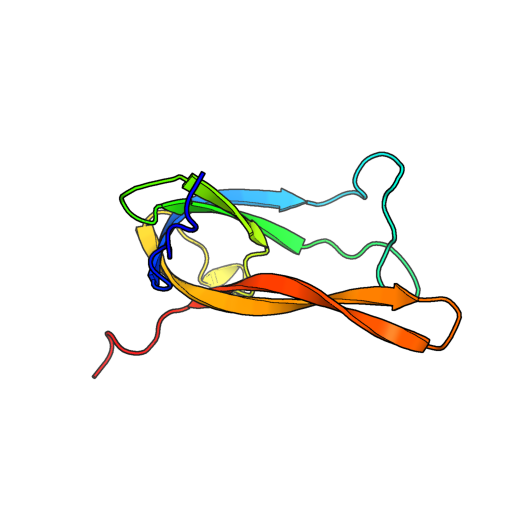4,35,87,93,51,74,70,69,46,41,36,27,32,30,35,43,92,83,51,74,45,80,34,38,40,68,52,62,77,91,71,67,45,71,65,38,52,25,27,67,46,72,44,82,48,29,58,49,98,87,66,51,78,40,71,39,68,24,32,27,71,47,70,78,80,79,115

Sequence (94 aa):
MSPHVLPVNGRVWSWTLQAFPPKPPYRPPTGAHRPYHVGYVDLEEVLVEARLAVPRAEIRIGLPVRLTTVPAYHDDDGTEVLTFAFQPDREGER

Nearest PDB structures (foldseek):
  7pyt-assembly1_A  TM=7.825E-01  e=1.601E-05  Geobacter metallireducens GS-15
  6esq-assembly1_H  TM=7.469E-01  e=4.306E-05  Methanothermococcus thermolithotrophicus
  5m3k-assembly1_E  TM=7.285E-01  e=4.062E-05  Pseudomonas protegens Pf-5
  7pua-assembly1_CL  TM=4.412E-01  e=1.073E+00  Trypanosoma brucei brucei
  4jbj-assembly1_A  TM=3.780E-01  e=2.156E+00  Mus musculus

Mean predicted aligned error: 4.1 Å

pLDDT: mean 92.85, std 10.4, range [39.09, 98.81]

Foldseek 3Di:
DDDDDADFKFWFQDKDKPCDFDDPPADDAPPDHDIFMWTFTCSVVDTDIFTEPEPPVQDDGGFMWGKDWDFRYADPVRHTDIDIYIYGDCPVVD

Secondary structure (DSSP, 8-state):
----PPPSEEEEEEEEEE-SPPSSS--PSTTS---EEEEEEE-SS-EEEEEE-S-TTT--TT-EEEEEEEEEEE-TT-PEEEEEEEEE-GGGG-